Protein AF-A0A5B7C2Y0-F1 (afdb_monomer_lite)

Structure (mmCIF, N/CA/C/O backbone):
data_AF-A0A5B7C2Y0-F1
#
_entry.id   AF-A0A5B7C2Y0-F1
#
loop_
_atom_site.group_PDB
_atom_site.id
_atom_site.type_symbol
_atom_site.label_atom_id
_atom_site.label_alt_id
_atom_site.label_comp_id
_atom_site.label_asym_id
_atom_site.label_entity_id
_atom_site.label_seq_id
_atom_site.pdbx_PDB_ins_code
_atom_site.Cartn_x
_atom_site.Cartn_y
_atom_site.Cartn_z
_atom_site.occupancy
_atom_site.B_iso_or_equiv
_atom_site.auth_seq_id
_atom_site.auth_comp_id
_atom_site.auth_asym_id
_atom_site.auth_atom_id
_atom_site.pdbx_PDB_model_num
ATOM 1 N N . MET A 1 1 ? -1.989 -11.827 35.260 1.00 37.56 1 MET A N 1
ATOM 2 C CA . MET A 1 1 ? -1.371 -10.568 34.797 1.00 37.56 1 MET A CA 1
ATOM 3 C C . MET A 1 1 ? -2.421 -9.818 34.001 1.00 37.56 1 MET A C 1
ATOM 5 O O . MET A 1 1 ? -2.774 -10.272 32.922 1.00 37.56 1 MET A O 1
ATOM 9 N N . GLU A 1 2 ? -2.988 -8.750 34.560 1.00 40.00 2 GLU A N 1
ATOM 10 C CA . GLU A 1 2 ? -3.814 -7.817 33.784 1.00 40.00 2 GLU A CA 1
ATOM 11 C C . GLU A 1 2 ? -2.901 -6.968 32.882 1.00 40.00 2 GLU A C 1
ATOM 13 O O . GLU A 1 2 ? -1.795 -6.619 33.308 1.00 40.00 2 GLU A O 1
ATOM 18 N N . PRO A 1 3 ? -3.308 -6.642 31.643 1.00 49.16 3 PRO A N 1
ATOM 19 C CA . PRO A 1 3 ? -2.523 -5.762 30.791 1.00 49.16 3 PRO A CA 1
ATOM 20 C C . PRO A 1 3 ? -2.472 -4.342 31.392 1.00 49.16 3 PRO A C 1
ATOM 22 O O . PRO A 1 3 ? -3.492 -3.843 31.876 1.00 49.16 3 PRO A O 1
ATOM 25 N N . PRO A 1 4 ? -1.312 -3.660 31.342 1.00 46.12 4 PRO A N 1
ATOM 26 C CA . PRO A 1 4 ? -1.095 -2.353 31.953 1.00 46.12 4 PRO A CA 1
ATOM 27 C C . PRO A 1 4 ? -1.665 -1.248 31.057 1.00 46.12 4 PRO A C 1
ATOM 29 O O . PRO A 1 4 ? -0.933 -0.448 30.484 1.00 46.12 4 PRO A O 1
ATOM 32 N N . ILE A 1 5 ? -2.984 -1.213 30.886 1.00 54.16 5 ILE A N 1
ATOM 33 C CA . ILE A 1 5 ? -3.649 -0.111 30.188 1.00 54.16 5 ILE A CA 1
ATOM 34 C C . ILE A 1 5 ? -4.495 0.611 31.227 1.00 54.16 5 ILE A C 1
ATOM 36 O O . ILE A 1 5 ? -5.673 0.309 31.427 1.00 54.16 5 ILE A O 1
ATOM 40 N N . SER A 1 6 ? -3.859 1.535 31.952 1.00 48.38 6 SER A N 1
ATOM 41 C CA . SER A 1 6 ? -4.580 2.392 32.882 1.00 48.38 6 SER A CA 1
ATOM 42 C C . SER A 1 6 ? -5.576 3.258 32.099 1.00 48.38 6 SER A C 1
ATOM 44 O O . SER A 1 6 ? -5.271 3.912 31.099 1.00 48.38 6 SER A O 1
ATOM 46 N N . LYS A 1 7 ? -6.823 3.184 32.557 1.00 54.38 7 LYS A N 1
ATOM 47 C CA . LYS A 1 7 ? -7.970 4.030 32.217 1.00 54.38 7 LYS A CA 1
ATOM 48 C C . LYS A 1 7 ? -7.495 5.492 32.289 1.00 54.38 7 LYS A C 1
ATOM 50 O O . LYS A 1 7 ? -7.041 5.881 33.357 1.00 54.38 7 LYS A O 1
ATOM 55 N N . THR A 1 8 ? -7.467 6.312 31.227 1.00 55.28 8 THR A N 1
ATOM 56 C CA . THR A 1 8 ? -8.501 7.362 31.015 1.00 55.28 8 THR A CA 1
ATOM 57 C C . THR A 1 8 ? -8.380 8.198 29.717 1.00 55.28 8 THR A C 1
ATOM 59 O O . THR A 1 8 ? -9.305 8.952 29.433 1.00 55.28 8 THR A O 1
ATOM 62 N N . ASN A 1 9 ? -7.334 8.074 28.884 1.00 58.75 9 ASN A N 1
ATOM 63 C CA . ASN A 1 9 ? -7.101 9.032 27.772 1.00 58.75 9 ASN A CA 1
ATOM 64 C C . ASN A 1 9 ? -7.414 8.515 26.359 1.00 58.75 9 ASN A C 1
ATOM 66 O O . ASN A 1 9 ? -7.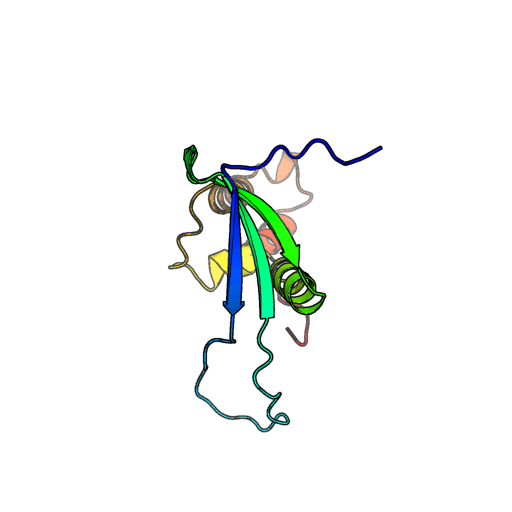176 9.212 25.367 1.00 58.75 9 ASN A O 1
ATOM 70 N N . PHE A 1 10 ? -7.945 7.299 26.248 1.00 59.16 10 PHE A N 1
ATOM 71 C CA . PHE A 1 10 ? -8.173 6.663 24.955 1.00 59.16 10 PHE A CA 1
ATOM 72 C C . PHE A 1 10 ? -9.640 6.705 24.545 1.00 59.16 10 PHE A C 1
ATOM 74 O O . PHE A 1 10 ? -10.547 6.695 25.376 1.00 59.16 10 PHE A O 1
ATOM 81 N N . THR A 1 11 ? -9.904 6.755 23.243 1.00 69.69 11 THR A N 1
ATOM 82 C CA . THR A 1 11 ? -11.263 6.606 22.707 1.00 69.69 11 THR A CA 1
ATOM 83 C C . THR A 1 11 ? -11.282 5.586 21.594 1.00 69.69 11 THR A C 1
ATOM 85 O O . THR A 1 11 ? -10.351 5.496 20.796 1.00 69.69 11 THR A O 1
ATOM 88 N N . ILE A 1 12 ? -12.355 4.801 21.602 1.00 69.44 12 ILE A N 1
ATOM 89 C CA . ILE A 1 12 ? -12.616 3.748 20.639 1.00 69.44 12 ILE A CA 1
ATOM 90 C C . ILE A 1 12 ? -13.512 4.332 19.551 1.00 69.44 12 ILE A C 1
ATOM 92 O O . ILE A 1 12 ? -14.693 4.581 19.793 1.00 69.44 12 ILE A O 1
ATOM 96 N N . CYS A 1 13 ? -12.961 4.532 18.358 1.00 64.31 13 CYS A N 1
ATOM 97 C CA . CYS A 1 13 ? -13.736 4.950 17.191 1.00 64.31 13 CYS A CA 1
ATOM 98 C C . CYS A 1 13 ? -14.091 3.714 16.361 1.00 64.31 13 CYS A C 1
ATOM 100 O O . CYS A 1 13 ? -13.200 2.936 16.019 1.00 64.31 13 CYS A O 1
ATOM 102 N N . ARG A 1 14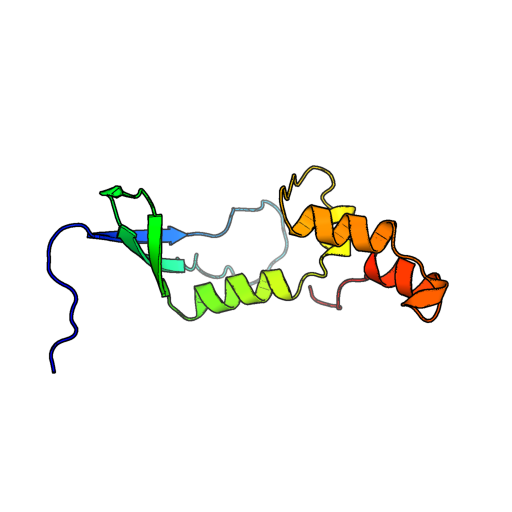 ? -15.375 3.527 16.032 1.00 70.56 14 ARG A N 1
ATOM 103 C CA . ARG A 1 14 ? -15.825 2.487 15.095 1.00 70.56 14 ARG A CA 1
ATOM 104 C C . ARG A 1 14 ? -16.137 3.139 13.755 1.00 70.56 14 ARG A C 1
ATOM 106 O O . ARG A 1 14 ? -17.087 3.911 13.661 1.00 70.56 14 ARG A O 1
ATOM 113 N N . GLY A 1 15 ? -15.315 2.848 12.754 1.00 61.44 15 GLY A N 1
ATOM 114 C CA . GLY A 1 15 ? -15.532 3.289 11.381 1.00 61.44 15 GLY A CA 1
ATOM 115 C C . GLY A 1 15 ? -16.299 2.237 10.590 1.00 61.44 15 GLY A C 1
ATOM 116 O O . GLY A 1 15 ? -16.068 1.039 10.767 1.00 61.44 15 GLY A O 1
ATOM 117 N N . LYS A 1 16 ? -17.194 2.701 9.719 1.00 65.56 16 LYS A N 1
ATOM 118 C CA . LYS A 1 16 ? -17.773 1.912 8.633 1.00 65.56 16 LYS A CA 1
ATOM 119 C C . LYS A 1 16 ? -17.292 2.530 7.326 1.00 65.56 16 LYS A C 1
ATOM 121 O O . LYS A 1 16 ? -17.570 3.703 7.084 1.00 65.56 16 LYS A O 1
ATOM 126 N N . TYR A 1 17 ? -16.530 1.782 6.537 1.00 53.53 17 TYR A N 1
ATOM 127 C CA . TYR A 1 17 ? -16.057 2.234 5.228 1.00 53.53 17 TYR A CA 1
ATOM 128 C C . TYR A 1 17 ? -16.722 1.398 4.136 1.00 53.53 17 TYR A C 1
ATOM 130 O O . TYR A 1 17 ? -16.544 0.183 4.101 1.00 53.53 17 TYR A O 1
ATOM 138 N N . GLY A 1 18 ? -17.494 2.064 3.274 1.00 50.34 18 GLY A N 1
ATOM 139 C CA . GLY A 1 18 ? -18.112 1.468 2.090 1.00 50.34 18 GLY A CA 1
ATOM 140 C C . GLY A 1 18 ? -17.309 1.764 0.815 1.00 50.34 18 GLY A C 1
ATOM 141 O O . GLY A 1 18 ? -16.554 2.745 0.778 1.00 50.34 18 GLY A O 1
ATOM 142 N N . PRO A 1 19 ? -17.447 0.942 -0.238 1.00 52.09 19 PRO A N 1
ATOM 143 C CA . PRO A 1 19 ? -16.845 1.221 -1.537 1.00 52.09 19 PRO A CA 1
ATOM 144 C C . PRO A 1 19 ? -17.412 2.518 -2.142 1.00 52.09 19 PRO A C 1
ATOM 146 O O . PRO A 1 19 ? -18.593 2.831 -1.993 1.00 52.09 19 PRO A O 1
ATOM 149 N N . ARG A 1 20 ? -16.574 3.301 -2.841 1.00 46.47 20 ARG A N 1
ATOM 150 C CA . ARG A 1 20 ? -17.065 4.431 -3.650 1.00 46.47 20 ARG A CA 1
ATOM 151 C C . ARG A 1 20 ? -17.879 3.869 -4.813 1.00 46.47 20 ARG A C 1
ATOM 153 O O . ARG A 1 20 ? -17.346 3.094 -5.598 1.00 46.47 20 ARG A O 1
ATOM 160 N N . SER A 1 21 ? -19.135 4.296 -4.925 1.00 45.41 21 SER A N 1
ATOM 161 C CA . SER A 1 21 ? -19.992 4.011 -6.077 1.00 45.41 21 SER A CA 1
ATOM 162 C C . SER A 1 21 ? -19.336 4.553 -7.350 1.00 45.41 21 SER A C 1
ATOM 164 O O . SER A 1 21 ? -19.254 5.765 -7.549 1.00 45.41 21 SER A O 1
ATOM 166 N N . THR A 1 22 ? -18.817 3.659 -8.186 1.00 44.91 22 THR A N 1
ATOM 167 C CA . THR A 1 22 ? -18.455 3.958 -9.571 1.00 44.91 22 THR A CA 1
ATOM 168 C C . THR A 1 22 ? -19.621 3.549 -10.459 1.00 44.91 22 THR A C 1
ATOM 170 O O . THR A 1 22 ? -19.908 2.362 -10.613 1.00 44.91 22 THR A O 1
ATOM 173 N N . ASP A 1 23 ? -20.293 4.541 -11.037 1.00 46.81 23 ASP A N 1
ATOM 174 C CA . ASP A 1 23 ? -21.226 4.343 -12.140 1.00 46.81 23 ASP A CA 1
ATOM 175 C C . ASP A 1 23 ? -20.440 3.910 -13.393 1.00 46.81 23 ASP A C 1
ATOM 177 O O . ASP A 1 23 ? -19.669 4.696 -13.937 1.00 46.81 23 ASP A O 1
ATOM 181 N N . GLN A 1 24 ? -20.559 2.637 -13.790 1.00 44.88 24 GLN A N 1
ATOM 182 C CA . GLN A 1 24 ? -21.090 2.207 -15.097 1.00 44.88 24 GLN A CA 1
ATOM 183 C C . GLN A 1 24 ? -20.767 0.732 -15.418 1.00 44.88 24 GLN A C 1
ATOM 185 O O . GLN A 1 24 ? -19.625 0.329 -15.602 1.00 44.88 24 GLN A O 1
ATOM 190 N N . SER A 1 25 ? -21.854 -0.038 -15.549 1.00 55.47 25 SER A N 1
ATOM 191 C CA . SER A 1 25 ? -22.111 -1.145 -16.487 1.00 55.47 25 SER A CA 1
ATOM 192 C C . SER A 1 25 ? -21.033 -2.219 -16.736 1.00 55.47 25 SER A C 1
ATOM 194 O O . SER A 1 25 ? -20.289 -2.153 -17.708 1.00 55.47 25 SER A O 1
ATOM 196 N N . GLN A 1 26 ? -21.099 -3.321 -15.976 1.00 44.00 26 GLN A N 1
ATOM 197 C CA . GLN A 1 26 ? -21.199 -4.687 -16.525 1.00 44.00 26 GLN A CA 1
ATOM 198 C C . GLN A 1 26 ? -21.608 -5.683 -15.425 1.00 44.00 26 GLN A C 1
ATOM 200 O O . GLN A 1 26 ? -21.208 -5.571 -14.270 1.00 44.00 26 GLN A O 1
ATOM 205 N N . ARG A 1 27 ? -22.485 -6.629 -15.785 1.00 46.25 27 ARG A N 1
ATOM 206 C CA . ARG A 1 27 ? -23.184 -7.566 -14.889 1.00 46.25 27 ARG A CA 1
ATOM 207 C C . ARG A 1 27 ? -22.211 -8.489 -14.142 1.00 46.25 27 ARG A C 1
ATOM 209 O O . ARG A 1 27 ? -21.905 -9.578 -14.614 1.00 46.25 27 ARG A O 1
ATOM 216 N N . VAL A 1 28 ? -21.803 -8.095 -12.943 1.00 42.22 28 VAL A N 1
ATOM 217 C CA . VAL A 1 28 ? -21.268 -8.997 -11.917 1.00 42.22 28 VAL A CA 1
ATOM 218 C C . VAL A 1 28 ? -22.245 -8.927 -10.753 1.00 42.22 28 VAL A C 1
ATOM 220 O O . VAL A 1 28 ? -22.675 -7.835 -10.391 1.00 42.22 28 VAL A O 1
ATOM 223 N N . ILE A 1 29 ? -22.668 -10.089 -10.243 1.00 40.84 29 ILE A N 1
ATOM 224 C CA . ILE A 1 29 ? -23.593 -10.250 -9.109 1.00 40.84 29 ILE A CA 1
ATOM 225 C C . ILE A 1 29 ? -23.316 -9.141 -8.096 1.00 40.84 29 ILE A C 1
ATOM 227 O O . ILE A 1 29 ? -22.201 -9.077 -7.582 1.00 40.84 29 ILE A O 1
ATOM 231 N N . ALA A 1 30 ? -24.291 -8.252 -7.877 1.00 42.22 30 ALA A N 1
ATOM 232 C CA . ALA A 1 30 ? -24.146 -7.114 -6.982 1.00 42.22 30 ALA A CA 1
ATOM 233 C C . ALA A 1 30 ? -23.709 -7.637 -5.610 1.00 42.22 30 ALA A C 1
ATOM 235 O O . ALA A 1 30 ? -24.514 -8.185 -4.851 1.00 42.22 30 ALA A O 1
ATOM 236 N N . LYS A 1 31 ? -22.406 -7.542 -5.323 1.00 48.12 31 LYS A N 1
ATOM 237 C CA . LYS A 1 31 ? -21.868 -7.810 -3.997 1.00 48.12 31 LYS A CA 1
ATOM 238 C C . LYS A 1 31 ? -22.538 -6.786 -3.100 1.00 48.12 31 LYS A C 1
ATOM 240 O O . LYS A 1 31 ? -22.319 -5.591 -3.258 1.00 48.12 31 LYS A O 1
ATOM 245 N N . LYS A 1 32 ? -23.401 -7.285 -2.219 1.00 52.31 32 LYS A N 1
ATOM 246 C CA . LYS A 1 32 ? -23.995 -6.544 -1.109 1.00 52.31 32 LYS A CA 1
ATOM 247 C C . LYS A 1 32 ? -22.912 -5.651 -0.503 1.00 52.31 32 LYS A C 1
ATOM 249 O O . LYS A 1 32 ? -21.837 -6.177 -0.216 1.00 52.31 32 LYS A O 1
ATOM 254 N N . ASP A 1 33 ? -23.189 -4.355 -0.359 1.00 58.59 33 ASP A N 1
ATOM 255 C CA . ASP A 1 33 ? -22.260 -3.386 0.227 1.00 58.59 33 ASP A CA 1
ATOM 256 C C . ASP A 1 33 ? -21.671 -3.965 1.518 1.00 58.59 33 ASP A C 1
ATOM 258 O O . ASP A 1 33 ? -22.363 -4.135 2.527 1.00 58.59 33 ASP A O 1
ATOM 262 N N . ALA A 1 34 ? -20.406 -4.376 1.446 1.00 69.62 34 ALA A N 1
ATOM 263 C CA . ALA A 1 34 ? -19.703 -4.965 2.567 1.00 69.62 34 ALA A CA 1
ATOM 264 C C . ALA A 1 34 ? -19.086 -3.815 3.359 1.00 69.62 34 ALA A C 1
ATOM 266 O O . ALA A 1 34 ? -18.095 -3.215 2.946 1.00 69.62 34 ALA A O 1
ATOM 267 N N . ASP A 1 35 ? -19.723 -3.478 4.478 1.00 80.19 35 ASP A N 1
ATOM 268 C CA . ASP A 1 35 ? -19.184 -2.525 5.440 1.00 80.19 35 ASP A CA 1
ATOM 269 C C . ASP A 1 35 ? -17.861 -3.055 6.004 1.00 80.19 35 ASP A C 1
ATOM 271 O O . ASP A 1 35 ? -17.851 -4.027 6.765 1.00 80.19 35 ASP A O 1
ATOM 275 N N . ILE A 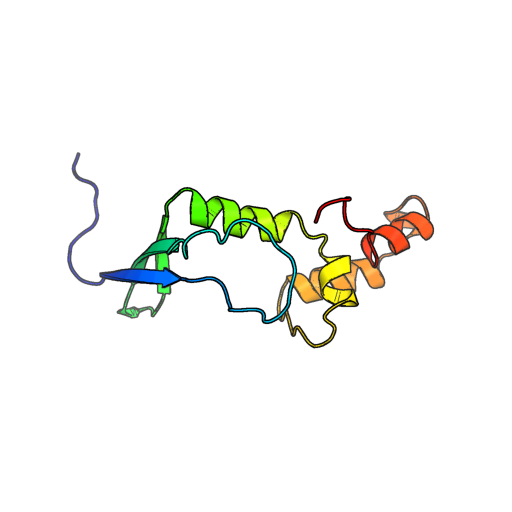1 36 ? -16.754 -2.369 5.721 1.00 85.62 36 ILE A N 1
ATOM 276 C CA . ILE A 1 36 ? -15.477 -2.680 6.364 1.00 85.62 36 ILE A CA 1
ATOM 277 C C . ILE A 1 36 ? -15.508 -2.127 7.788 1.00 85.62 36 ILE A C 1
ATOM 279 O O . ILE A 1 36 ? -15.681 -0.919 7.997 1.00 85.62 36 ILE A O 1
ATOM 283 N N . LYS A 1 37 ? -15.331 -3.013 8.775 1.00 85.12 37 LYS A N 1
ATOM 284 C CA . LYS A 1 37 ? -15.287 -2.650 10.195 1.00 85.12 37 LYS A CA 1
ATOM 285 C C . LYS A 1 37 ? -13.847 -2.455 10.663 1.00 85.12 37 LYS A C 1
ATOM 287 O O . LYS A 1 37 ? -13.005 -3.338 10.527 1.00 85.12 37 LYS A O 1
ATOM 292 N N . LEU A 1 38 ? -13.594 -1.304 11.277 1.00 89.19 38 LEU A N 1
ATOM 293 C CA . LEU A 1 38 ? -12.326 -0.969 11.923 1.00 89.19 38 LEU A CA 1
ATOM 294 C C . LEU A 1 38 ? -12.611 -0.316 13.275 1.00 89.19 38 LEU A C 1
ATOM 296 O O . LEU A 1 38 ? -13.455 0.583 13.383 1.00 89.19 38 LEU A O 1
ATOM 300 N N . LYS A 1 39 ? -11.867 -0.736 14.296 1.00 89.94 39 LYS A N 1
ATOM 301 C CA . LYS A 1 39 ? -11.890 -0.154 15.633 1.00 89.94 39 LYS A CA 1
ATOM 302 C C . LYS A 1 39 ? -10.536 0.476 15.949 1.00 89.94 39 LYS A C 1
ATOM 304 O O . LYS A 1 39 ? -9.535 -0.216 16.101 1.00 89.94 39 LYS A O 1
ATOM 309 N N . LEU A 1 40 ? -10.516 1.797 16.074 1.00 91.00 40 LEU A N 1
ATOM 310 C CA . LEU A 1 40 ? -9.303 2.568 16.338 1.00 91.00 40 LEU A CA 1
ATOM 311 C C . LEU A 1 40 ? -9.185 2.897 17.826 1.00 91.00 40 LEU A C 1
ATOM 313 O O . LEU A 1 40 ? -10.145 3.377 18.427 1.00 91.00 40 LEU A O 1
ATOM 317 N N . ILE A 1 41 ? -8.005 2.683 18.398 1.00 90.69 41 ILE A N 1
ATOM 318 C CA . ILE A 1 41 ? -7.635 3.117 19.746 1.00 90.69 41 ILE A CA 1
ATOM 319 C C . ILE A 1 41 ? -6.774 4.367 19.589 1.00 90.69 41 ILE A C 1
ATOM 321 O O . ILE A 1 41 ? -5.642 4.296 19.108 1.00 90.69 41 ILE A O 1
ATOM 325 N N . VAL A 1 42 ? -7.325 5.518 19.968 1.00 91.38 42 VAL A N 1
ATOM 326 C CA . VAL A 1 42 ? -6.695 6.834 19.776 1.00 91.38 42 VAL A CA 1
ATOM 327 C C . VAL A 1 42 ? -6.289 7.418 21.119 1.00 91.38 42 VAL A C 1
ATOM 329 O O . VAL A 1 42 ? -7.110 7.445 22.033 1.00 91.38 42 VAL A O 1
ATOM 332 N N . ASN A 1 43 ? -5.060 7.923 21.225 1.00 91.31 43 ASN A N 1
ATOM 333 C CA . ASN A 1 43 ? -4.652 8.841 22.281 1.00 91.31 43 ASN A CA 1
ATOM 334 C C . ASN A 1 43 ? -5.163 10.247 21.945 1.00 91.31 43 ASN A C 1
ATOM 336 O O . ASN A 1 43 ? -4.683 10.882 21.002 1.00 91.31 43 ASN A O 1
ATOM 340 N N . LYS A 1 44 ? -6.144 10.732 22.709 1.00 88.81 44 LYS A N 1
ATOM 341 C CA . LYS A 1 44 ? -6.769 12.035 22.452 1.00 88.81 44 LYS A CA 1
ATOM 342 C C . LYS A 1 44 ? -5.850 13.214 22.745 1.00 88.81 44 LYS A C 1
ATOM 344 O O . LYS A 1 44 ? -5.894 14.186 22.000 1.00 88.81 44 LYS A O 1
ATOM 349 N N . SER A 1 45 ? -5.029 13.139 23.792 1.00 92.25 45 SER A N 1
ATOM 350 C CA . SER A 1 45 ? -4.171 14.267 24.177 1.00 92.25 45 SER A CA 1
ATOM 351 C C . SER A 1 45 ? -3.096 14.551 23.131 1.00 92.25 45 SER A C 1
ATOM 353 O O . SER A 1 45 ? -2.733 15.700 22.919 1.00 92.25 45 SER A O 1
ATOM 355 N N . GLU A 1 46 ? -2.625 13.509 22.446 1.00 92.06 46 GLU A N 1
ATOM 356 C CA . GLU A 1 46 ? -1.625 13.605 21.374 1.00 92.06 46 GLU A CA 1
ATOM 357 C C . GLU A 1 46 ? -2.247 13.620 19.971 1.00 92.06 46 GLU A C 1
ATOM 359 O O . GLU A 1 46 ? -1.521 13.646 18.980 1.00 92.06 46 GLU A O 1
ATOM 364 N N . ASN A 1 47 ? -3.582 13.564 19.874 1.00 87.94 47 ASN A N 1
ATOM 365 C CA . ASN A 1 47 ? -4.325 13.425 18.620 1.00 87.94 47 ASN A CA 1
ATOM 366 C C . ASN A 1 47 ? -3.752 12.324 17.699 1.00 87.94 47 ASN A C 1
ATOM 368 O O . ASN A 1 47 ? -3.565 12.517 16.496 1.00 87.94 47 ASN A O 1
ATOM 372 N N . ARG A 1 48 ? -3.428 11.161 18.280 1.00 90.25 48 ARG A N 1
ATOM 373 C CA . ARG A 1 48 ? -2.691 10.090 17.599 1.00 90.25 48 ARG A CA 1
ATOM 374 C C . ARG A 1 48 ? -3.402 8.749 17.709 1.00 90.25 48 ARG A C 1
ATOM 376 O O . ARG A 1 48 ? -3.753 8.303 18.798 1.00 90.25 48 ARG A O 1
ATOM 383 N N . ALA A 1 49 ? -3.542 8.055 16.584 1.00 89.38 49 ALA A N 1
ATOM 384 C CA . ALA A 1 49 ? -3.936 6.652 16.561 1.00 89.38 49 ALA A CA 1
ATOM 385 C C . ALA A 1 49 ? -2.798 5.755 17.076 1.00 89.38 49 ALA A C 1
ATOM 387 O O . ALA A 1 49 ? -1.669 5.854 16.594 1.00 89.38 49 ALA A O 1
ATOM 388 N N . LEU A 1 50 ? -3.093 4.881 18.039 1.00 92.25 50 LEU A N 1
ATOM 389 C CA . LEU A 1 50 ? -2.123 3.940 18.605 1.00 92.25 50 LEU A CA 1
ATOM 390 C C . LEU A 1 50 ? -2.259 2.546 17.997 1.00 92.25 50 LEU A C 1
ATOM 392 O O . LEU A 1 50 ? -1.265 1.954 17.592 1.00 92.25 50 LEU A O 1
ATOM 396 N N . TYR A 1 51 ? -3.491 2.040 17.920 1.00 91.38 51 TYR A N 1
ATOM 397 C CA . TYR A 1 51 ? -3.775 0.687 17.447 1.00 91.38 51 TYR A CA 1
ATOM 398 C C . TYR A 1 51 ? -5.073 0.647 16.651 1.00 91.38 51 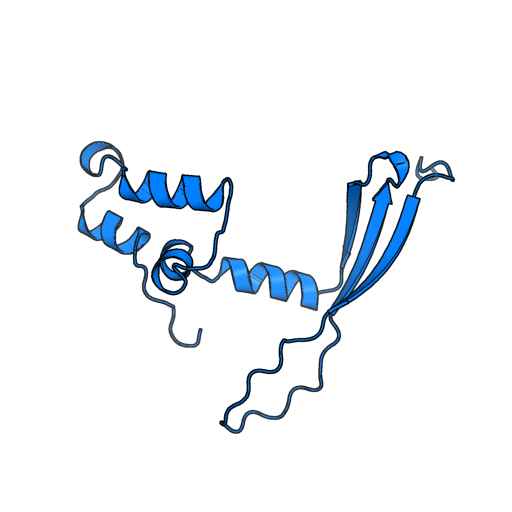TYR A C 1
ATOM 400 O O . TYR A 1 51 ? -5.985 1.441 16.888 1.00 91.38 51 TYR A O 1
ATOM 408 N N . ALA A 1 52 ? -5.159 -0.319 15.746 1.00 91.44 52 ALA A N 1
ATOM 409 C CA . ALA A 1 52 ? -6.327 -0.620 14.937 1.00 91.44 52 ALA A CA 1
ATOM 410 C C . ALA A 1 52 ? -6.654 -2.112 15.085 1.00 91.44 52 ALA A C 1
ATOM 412 O O . ALA A 1 52 ? -5.822 -2.961 14.781 1.00 91.44 52 ALA A O 1
ATOM 413 N N . GLU A 1 53 ? -7.854 -2.426 15.564 1.00 92.00 53 GLU A N 1
ATOM 414 C CA . GLU A 1 53 ? -8.422 -3.774 15.546 1.00 92.00 53 GLU A CA 1
ATOM 415 C C . GLU A 1 53 ? -9.310 -3.892 14.299 1.00 92.00 53 GLU A C 1
ATOM 417 O O . GLU A 1 53 ? -10.196 -3.058 14.080 1.00 92.00 53 GLU A O 1
ATOM 422 N N . VAL A 1 54 ? -9.020 -4.882 13.454 1.00 92.12 54 VAL A N 1
ATOM 423 C CA . VAL A 1 54 ? -9.544 -4.997 12.085 1.00 92.12 54 VAL A CA 1
ATOM 424 C C . VAL A 1 54 ? -9.991 -6.419 11.777 1.00 92.12 54 VAL A C 1
ATOM 426 O O . VAL A 1 54 ? -9.434 -7.377 12.307 1.00 92.12 54 VAL A O 1
ATOM 429 N N . GLU A 1 55 ? -10.985 -6.539 10.901 1.00 90.62 55 GLU A N 1
ATOM 430 C CA . GLU A 1 55 ? -11.428 -7.816 10.334 1.00 90.62 55 GLU A CA 1
ATOM 431 C C . GLU A 1 55 ? -10.705 -8.097 8.996 1.00 90.62 55 GLU A C 1
ATOM 433 O O . GLU A 1 55 ? -10.015 -7.230 8.448 1.00 90.62 55 GLU A O 1
ATOM 438 N N . GLU A 1 56 ? -10.858 -9.318 8.474 1.00 91.00 56 GLU A N 1
ATOM 439 C CA . GLU A 1 56 ? -10.189 -9.806 7.256 1.00 91.00 56 GLU A CA 1
ATOM 440 C C . GLU A 1 56 ? -10.357 -8.855 6.061 1.00 91.00 56 GLU A C 1
ATOM 442 O O . GLU A 1 56 ? -9.388 -8.548 5.369 1.00 91.00 56 GLU A O 1
ATOM 447 N N . ASP A 1 57 ? -11.559 -8.308 5.869 1.00 89.50 57 ASP A N 1
ATOM 448 C CA . ASP A 1 57 ? -11.881 -7.420 4.747 1.00 89.50 57 ASP A CA 1
ATOM 449 C C . ASP A 1 57 ? -10.984 -6.176 4.684 1.00 89.50 57 ASP A C 1
ATOM 451 O O . ASP A 1 57 ? -10.596 -5.734 3.601 1.00 89.50 57 ASP A O 1
ATOM 455 N N . PHE A 1 58 ? -10.601 -5.617 5.836 1.00 90.44 58 PHE A N 1
ATOM 456 C CA . PHE A 1 58 ? -9.697 -4.466 5.879 1.00 90.44 58 PHE A CA 1
ATOM 457 C C . PHE A 1 58 ? -8.263 -4.859 5.509 1.00 90.44 58 PHE A C 1
ATOM 459 O O . PHE A 1 58 ? -7.572 -4.115 4.811 1.00 90.44 58 PHE A O 1
ATOM 466 N N . VAL A 1 59 ? -7.811 -6.034 5.954 1.00 91.81 59 VAL A N 1
ATOM 467 C CA . VAL A 1 59 ? -6.483 -6.557 5.606 1.00 91.81 59 VAL A CA 1
ATOM 468 C C . VAL A 1 59 ? -6.420 -6.871 4.112 1.00 91.81 59 VAL A C 1
ATOM 470 O O . VAL A 1 59 ? -5.463 -6.471 3.452 1.00 91.81 59 VAL A O 1
ATOM 473 N N . ASN A 1 60 ? -7.466 -7.493 3.565 1.00 90.25 60 ASN A N 1
ATOM 474 C CA . ASN A 1 60 ? -7.617 -7.749 2.134 1.00 90.25 60 ASN A CA 1
ATOM 475 C C . ASN A 1 60 ? -7.624 -6.441 1.330 1.00 90.25 60 ASN A C 1
ATOM 477 O O . ASN A 1 60 ? -6.968 -6.357 0.291 1.00 90.25 60 ASN A O 1
ATOM 481 N N . LEU A 1 61 ? -8.284 -5.392 1.833 1.00 88.88 61 LEU A N 1
ATOM 482 C CA . LEU A 1 61 ? -8.251 -4.064 1.222 1.00 88.88 61 LEU A CA 1
ATOM 483 C C . LEU A 1 61 ? -6.827 -3.484 1.198 1.00 88.88 61 LEU A C 1
ATOM 485 O O . LEU A 1 61 ? -6.367 -3.073 0.134 1.00 88.88 61 LEU A O 1
ATOM 489 N N . ILE A 1 62 ? -6.101 -3.476 2.323 1.00 90.06 62 ILE A N 1
ATOM 490 C CA . ILE A 1 62 ? -4.701 -3.010 2.341 1.00 90.06 62 ILE A CA 1
ATOM 491 C C . ILE A 1 62 ? -3.848 -3.839 1.379 1.00 90.06 62 ILE A C 1
ATOM 493 O O . ILE A 1 62 ? -3.096 -3.276 0.584 1.00 90.06 62 ILE A O 1
ATOM 497 N N . GLY A 1 63 ? -3.999 -5.164 1.419 1.00 88.81 63 GLY A N 1
ATOM 498 C CA . GLY A 1 63 ? -3.309 -6.087 0.526 1.00 88.81 63 GLY A CA 1
ATOM 499 C C . GLY A 1 63 ? -3.560 -5.760 -0.943 1.00 88.81 63 GLY A C 1
ATOM 500 O O . GLY A 1 63 ? -2.608 -5.708 -1.717 1.00 88.81 63 GLY A O 1
ATOM 501 N N . SER A 1 64 ? -4.801 -5.437 -1.317 1.00 86.94 64 SER A N 1
ATOM 502 C CA . SER A 1 64 ? -5.143 -5.062 -2.693 1.00 86.94 64 SER A CA 1
ATOM 503 C C . SER A 1 64 ? -4.367 -3.832 -3.178 1.00 86.94 64 SER A C 1
ATOM 505 O O . SER A 1 64 ? -3.842 -3.851 -4.291 1.00 86.94 64 SER A O 1
ATOM 507 N N . PHE A 1 65 ? -4.158 -2.814 -2.332 1.00 85.12 65 PHE A N 1
ATOM 508 C CA . PHE A 1 65 ? -3.324 -1.662 -2.696 1.00 85.12 65 PHE A CA 1
ATOM 509 C C . PHE A 1 65 ? -1.853 -2.036 -2.891 1.00 85.12 65 PHE A C 1
ATOM 511 O O . PHE A 1 65 ? -1.183 -1.438 -3.728 1.00 85.12 65 PHE A O 1
ATOM 518 N N . LEU A 1 66 ? -1.349 -3.030 -2.154 1.00 86.38 66 LEU A N 1
ATOM 519 C CA . LEU A 1 66 ? 0.028 -3.515 -2.291 1.00 86.38 66 LEU A CA 1
ATOM 520 C C . LEU A 1 66 ? 0.234 -4.383 -3.539 1.00 86.38 66 LEU A C 1
ATOM 522 O O . LEU A 1 66 ? 1.369 -4.531 -3.988 1.00 86.38 66 LEU A O 1
ATOM 526 N N . THR A 1 67 ? -0.839 -4.938 -4.118 1.00 88.88 67 THR A N 1
ATOM 527 C CA . THR A 1 67 ? -0.753 -5.643 -5.409 1.00 88.88 67 THR A CA 1
ATOM 528 C C . THR A 1 67 ? -0.540 -4.695 -6.585 1.00 88.88 67 THR A C 1
ATOM 530 O O . THR A 1 67 ? -0.012 -5.111 -7.616 1.00 88.88 67 THR A O 1
ATOM 533 N N . LEU A 1 68 ? -0.911 -3.420 -6.431 1.00 87.94 68 LEU A N 1
ATOM 534 C CA . LEU A 1 68 ? -0.718 -2.405 -7.454 1.00 87.94 68 LEU A CA 1
ATOM 535 C C . LEU A 1 68 ? 0.746 -1.947 -7.465 1.00 87.94 68 LEU A C 1
ATOM 537 O O . LEU A 1 68 ? 1.238 -1.402 -6.472 1.00 87.94 68 LEU A O 1
ATOM 541 N N . PRO A 1 69 ? 1.461 -2.107 -8.591 1.00 89.06 69 PRO A N 1
ATOM 542 C CA . PRO A 1 69 ? 2.821 -1.615 -8.697 1.00 89.06 69 PRO A CA 1
ATOM 543 C C . PRO A 1 69 ? 2.867 -0.093 -8.546 1.00 89.06 69 PRO A C 1
ATOM 545 O O . PRO A 1 69 ? 2.129 0.635 -9.211 1.00 89.06 69 PRO A O 1
ATOM 548 N N . LEU A 1 70 ? 3.792 0.410 -7.730 1.00 88.50 70 LEU A N 1
ATOM 549 C CA . LEU A 1 70 ? 3.853 1.840 -7.432 1.00 88.50 70 LEU A CA 1
ATOM 550 C C . LEU A 1 70 ? 4.037 2.717 -8.681 1.00 88.50 70 LEU A C 1
ATOM 552 O O . LEU A 1 70 ? 3.389 3.754 -8.807 1.00 88.50 70 LEU A O 1
ATOM 556 N N . GLY A 1 71 ? 4.884 2.284 -9.621 1.00 89.44 71 GLY A N 1
ATOM 557 C CA . GLY A 1 71 ? 5.095 3.003 -10.880 1.00 89.44 71 GLY A CA 1
ATOM 558 C C . GLY A 1 71 ? 3.822 3.126 -11.722 1.00 89.44 71 GLY A C 1
ATOM 559 O O . GLY A 1 71 ? 3.592 4.166 -12.331 1.00 89.44 71 GLY A O 1
ATOM 560 N N . TYR A 1 72 ? 2.944 2.114 -11.684 1.00 90.81 72 TYR A N 1
ATOM 561 C CA . TYR A 1 72 ? 1.648 2.172 -12.361 1.00 90.81 72 TYR A CA 1
ATOM 562 C C . TYR A 1 72 ? 0.775 3.278 -11.763 1.00 90.81 72 TYR A C 1
ATOM 564 O O . TYR A 1 72 ? 0.256 4.119 -12.491 1.00 90.81 72 TYR A O 1
ATOM 572 N N . VAL A 1 73 ? 0.677 3.332 -10.430 1.00 89.69 73 VAL A N 1
ATOM 573 C CA . VAL A 1 73 ? -0.146 4.330 -9.730 1.00 89.69 73 VAL A CA 1
ATOM 574 C C . VAL A 1 73 ? 0.301 5.754 -10.064 1.00 89.69 73 VAL A C 1
ATOM 576 O O . VAL A 1 73 ? -0.522 6.582 -10.438 1.00 89.69 73 VAL A O 1
ATOM 579 N N . PHE A 1 74 ? 1.600 6.048 -9.981 1.00 87.81 74 PHE A N 1
ATOM 580 C CA . PHE A 1 74 ? 2.104 7.393 -10.283 1.00 87.81 74 PHE A CA 1
ATOM 581 C C . PHE A 1 74 ? 1.969 7.786 -11.755 1.00 87.81 74 PHE A C 1
ATOM 583 O O . PHE A 1 74 ? 1.871 8.975 -12.059 1.00 87.81 74 PHE A O 1
ATOM 590 N N . LYS A 1 75 ? 1.988 6.812 -12.667 1.00 86.31 75 LYS A N 1
ATOM 591 C CA . LYS A 1 75 ? 1.849 7.073 -14.098 1.00 86.31 75 LYS A CA 1
ATOM 592 C C . LYS A 1 75 ? 0.401 7.307 -14.514 1.00 86.31 75 LYS A C 1
ATOM 594 O O . LYS A 1 75 ? 0.139 8.253 -15.249 1.00 86.31 75 LYS A O 1
ATOM 599 N N . GLU A 1 76 ? -0.517 6.461 -14.059 1.00 88.25 76 GLU A N 1
ATOM 600 C CA . GLU A 1 76 ? -1.929 6.539 -14.455 1.00 88.25 76 GLU A CA 1
ATOM 601 C C . GLU A 1 76 ? -2.699 7.604 -13.666 1.00 88.25 76 GLU A C 1
ATOM 603 O O . GLU A 1 76 ? -3.687 8.152 -14.150 1.00 88.25 76 GLU A O 1
ATOM 608 N N . PHE A 1 77 ? -2.217 7.964 -12.474 1.00 86.19 77 PHE A N 1
ATOM 609 C CA . PHE A 1 77 ? -2.840 8.975 -11.629 1.00 86.19 77 PHE A CA 1
ATOM 610 C C . PHE A 1 77 ? -1.869 10.120 -11.303 1.00 86.19 77 PHE A C 1
ATOM 612 O O . PHE A 1 77 ? -1.495 10.315 -10.145 1.00 86.19 77 PHE A O 1
ATOM 619 N N . PRO A 1 78 ? -1.479 10.939 -12.294 1.00 78.38 78 PRO A N 1
ATOM 620 C CA . PRO A 1 78 ? -0.513 12.024 -12.100 1.00 78.38 78 PRO A CA 1
ATOM 621 C C . PRO A 1 78 ? -1.016 13.119 -11.143 1.00 78.38 78 PRO A C 1
ATOM 623 O O . PRO A 1 78 ? -0.222 13.875 -10.590 1.00 78.38 78 PRO A O 1
ATOM 626 N N . CYS A 1 79 ? -2.334 13.205 -10.931 1.00 77.50 79 CYS A N 1
ATOM 627 C CA . CYS A 1 79 ? -2.956 14.116 -9.973 1.00 77.50 79 CYS A CA 1
ATOM 628 C C . CYS A 1 79 ? -3.003 13.568 -8.537 1.00 77.50 79 CYS A C 1
ATOM 630 O O . CYS A 1 79 ? -3.309 14.332 -7.619 1.00 77.50 79 CYS A O 1
ATOM 632 N N . LEU A 1 80 ? -2.703 12.279 -8.311 1.00 75.88 80 LEU A N 1
ATOM 633 C CA . LEU A 1 80 ? -2.556 11.747 -6.959 1.00 75.88 80 LEU A CA 1
ATOM 634 C C . LEU A 1 80 ? -1.274 12.317 -6.360 1.00 75.88 80 LEU A C 1
ATOM 636 O O . LEU A 1 80 ? -0.169 11.818 -6.570 1.00 75.88 80 LEU A O 1
ATOM 640 N N . THR A 1 81 ? -1.431 13.363 -5.557 1.00 67.00 81 THR A N 1
ATOM 641 C CA . THR A 1 81 ? -0.362 13.911 -4.729 1.00 67.00 81 THR A CA 1
ATOM 642 C C . THR A 1 81 ? -0.095 12.962 -3.559 1.00 67.00 81 THR A C 1
ATOM 644 O O . THR A 1 81 ? -0.433 13.257 -2.412 1.00 67.00 81 THR A O 1
ATOM 647 N N . LEU A 1 82 ? 0.496 11.795 -3.840 1.00 71.94 82 LEU A N 1
ATOM 648 C CA . LEU A 1 82 ? 1.050 10.889 -2.831 1.00 71.94 82 LEU A CA 1
ATOM 649 C C . LEU A 1 82 ? 2.308 11.535 -2.229 1.00 71.94 82 LEU A C 1
ATOM 651 O O . LEU A 1 82 ? 3.439 11.139 -2.506 1.00 71.94 82 LEU A O 1
ATOM 655 N N . GLN A 1 83 ? 2.106 12.597 -1.451 1.00 72.44 83 GLN A N 1
ATOM 656 C CA . GLN A 1 83 ? 3.168 13.341 -0.789 1.00 72.44 83 GLN A CA 1
ATOM 657 C C . GLN A 1 83 ? 3.879 12.448 0.241 1.00 72.44 83 GLN A C 1
ATOM 659 O O . GLN A 1 83 ? 3.267 11.592 0.878 1.00 72.44 83 GLN A O 1
ATOM 664 N N . GLY A 1 84 ? 5.188 12.649 0.406 1.00 82.19 84 GLY A N 1
ATOM 665 C CA . GLY A 1 84 ? 6.006 11.909 1.368 1.00 82.19 84 GLY A CA 1
ATOM 666 C C . GLY A 1 84 ? 6.853 10.810 0.729 1.00 82.19 84 GLY A C 1
ATOM 667 O O . GLY A 1 84 ? 7.421 10.990 -0.350 1.00 82.19 84 GLY A O 1
ATOM 668 N N . CYS A 1 85 ? 6.986 9.677 1.422 1.00 87.12 85 CYS A N 1
ATOM 669 C CA . CYS A 1 85 ? 7.957 8.638 1.072 1.00 87.12 85 CYS A CA 1
ATOM 670 C C . CYS A 1 85 ? 7.681 7.963 -0.277 1.00 87.12 85 CYS A C 1
ATOM 672 O O . CYS A 1 85 ? 8.632 7.629 -0.976 1.00 87.12 85 CYS A O 1
ATOM 674 N N . MET A 1 86 ? 6.415 7.813 -0.678 1.00 87.94 86 MET A N 1
ATOM 675 C CA . MET A 1 86 ? 6.058 7.157 -1.943 1.00 87.94 86 MET A CA 1
ATOM 676 C C . MET A 1 86 ? 6.523 7.973 -3.154 1.00 87.94 86 MET A C 1
ATOM 678 O O . MET A 1 86 ? 7.121 7.421 -4.074 1.00 87.94 86 MET A O 1
ATOM 682 N N . ASN A 1 87 ? 6.323 9.295 -3.129 1.00 87.19 87 ASN A N 1
ATOM 683 C CA . ASN A 1 87 ? 6.833 10.192 -4.168 1.00 87.19 87 ASN A CA 1
ATOM 684 C C . ASN A 1 87 ? 8.366 10.216 -4.187 1.00 87.19 87 ASN A C 1
ATOM 686 O O . ASN A 1 87 ? 8.965 10.173 -5.258 1.00 87.19 87 ASN A O 1
ATOM 690 N N . ASN A 1 88 ? 9.009 10.225 -3.015 1.00 89.88 88 ASN A N 1
ATOM 691 C CA . ASN A 1 88 ? 10.470 10.162 -2.936 1.00 89.88 88 ASN A CA 1
ATOM 692 C C . ASN A 1 88 ? 11.013 8.848 -3.515 1.00 89.88 88 ASN A C 1
ATOM 694 O O . ASN A 1 88 ? 11.994 8.866 -4.257 1.00 89.88 88 ASN A O 1
ATOM 698 N N . LEU A 1 89 ? 10.361 7.719 -3.219 1.00 89.69 89 LEU A N 1
ATOM 699 C CA . LEU A 1 89 ? 10.718 6.409 -3.758 1.00 89.69 89 LEU A CA 1
ATOM 700 C C . LEU A 1 89 ? 10.565 6.377 -5.284 1.00 89.69 89 LEU A C 1
ATOM 702 O O . LEU A 1 89 ? 11.489 5.958 -5.976 1.00 89.69 89 LEU A O 1
ATOM 706 N N . TYR A 1 90 ? 9.444 6.868 -5.815 1.00 89.75 90 TYR A N 1
ATOM 707 C CA . TYR A 1 90 ? 9.213 6.914 -7.260 1.00 89.75 90 TYR A CA 1
ATOM 708 C C . TYR A 1 90 ? 10.236 7.804 -7.986 1.00 89.75 90 TYR A C 1
ATOM 710 O O . TYR A 1 90 ? 10.840 7.364 -8.964 1.00 89.75 90 TYR A O 1
ATOM 718 N N . LYS A 1 91 ? 10.520 9.005 -7.463 1.00 89.00 91 LYS A N 1
ATOM 719 C CA . LYS A 1 91 ? 11.582 9.886 -7.988 1.00 89.00 91 LYS A CA 1
ATOM 720 C C . LYS A 1 91 ? 12.961 9.235 -7.936 1.00 89.00 91 LYS A C 1
ATOM 722 O O . LYS A 1 91 ? 13.689 9.277 -8.920 1.00 89.00 91 LYS A O 1
ATOM 727 N N . SER A 1 92 ? 13.284 8.557 -6.834 1.00 89.94 92 SER A N 1
ATOM 728 C CA . SER A 1 92 ? 14.559 7.844 -6.694 1.00 89.94 92 SER A CA 1
ATOM 729 C C . SER A 1 92 ? 14.732 6.781 -7.777 1.00 89.94 92 SER A C 1
ATOM 731 O O . SER A 1 92 ? 15.831 6.620 -8.293 1.00 89.94 92 SER A O 1
ATOM 733 N N . ILE A 1 93 ? 13.657 6.082 -8.163 1.00 89.56 93 ILE A N 1
ATOM 734 C CA . ILE A 1 93 ? 13.687 5.106 -9.264 1.00 89.56 93 ILE A CA 1
ATOM 735 C C . ILE A 1 93 ? 13.896 5.803 -10.616 1.00 89.56 93 ILE A C 1
ATOM 737 O O . ILE A 1 93 ? 14.608 5.269 -11.462 1.00 89.56 93 ILE A O 1
ATOM 741 N N . GLN A 1 94 ? 13.320 6.987 -10.840 1.00 87.81 94 GLN A N 1
ATOM 742 C CA . GLN A 1 94 ? 13.533 7.751 -12.078 1.00 87.81 94 GLN A CA 1
ATOM 743 C C . GLN A 1 94 ? 14.969 8.277 -12.199 1.00 87.81 94 GLN A C 1
ATOM 745 O O . GLN A 1 94 ? 15.581 8.182 -13.264 1.00 87.81 94 GLN A O 1
ATOM 750 N N . GLU A 1 95 ? 15.528 8.775 -11.101 1.00 89.00 95 GLU A N 1
ATOM 751 C CA . GLU A 1 95 ? 16.878 9.352 -11.026 1.00 89.00 95 GLU A CA 1
ATOM 752 C C . GLU A 1 95 ? 17.971 8.289 -10.818 1.00 89.00 95 GLU A C 1
ATOM 754 O O . GLU A 1 95 ? 19.161 8.592 -10.829 1.00 89.00 95 GLU A O 1
ATOM 759 N N . PHE A 1 96 ? 17.575 7.025 -10.657 1.00 86.88 96 PHE A N 1
ATOM 760 C CA . PHE A 1 96 ? 18.459 5.914 -10.321 1.00 86.88 96 PHE A CA 1
ATOM 761 C C . PHE A 1 96 ? 19.569 5.712 -11.360 1.00 86.88 96 PHE A C 1
ATOM 763 O O . PHE A 1 96 ? 19.286 5.645 -12.562 1.00 86.88 96 PHE A O 1
ATOM 770 N N . ASP A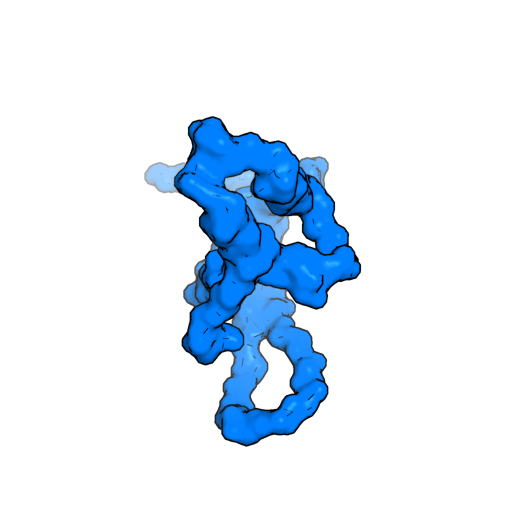 1 97 ? 20.815 5.542 -10.906 1.00 86.94 97 ASP A N 1
ATOM 771 C CA . ASP A 1 97 ? 21.923 5.143 -11.778 1.00 86.94 97 ASP A CA 1
ATOM 772 C C . ASP A 1 97 ? 21.742 3.683 -12.202 1.00 86.94 97 ASP A C 1
ATOM 774 O O . ASP A 1 97 ? 22.051 2.734 -11.467 1.00 86.94 97 ASP A O 1
ATOM 778 N N . THR A 1 98 ? 21.230 3.513 -13.416 1.00 86.12 98 THR A N 1
ATOM 779 C CA . THR A 1 98 ? 20.937 2.209 -13.991 1.00 86.12 98 THR A CA 1
ATOM 780 C C . THR A 1 98 ? 22.171 1.327 -14.059 1.00 86.12 98 THR A C 1
ATOM 782 O O . THR A 1 98 ? 22.053 0.136 -13.808 1.00 86.12 98 THR A O 1
ATOM 785 N N . LYS A 1 99 ? 23.358 1.874 -14.349 1.00 82.62 99 LYS A N 1
ATOM 786 C CA . LYS A 1 99 ? 24.573 1.069 -14.560 1.00 82.62 99 LYS A CA 1
ATOM 787 C C . LYS A 1 99 ? 25.111 0.476 -13.262 1.00 82.62 99 LYS A C 1
ATOM 789 O O . LYS A 1 99 ? 25.775 -0.557 -13.292 1.00 82.62 99 LYS A O 1
ATOM 794 N N . LYS A 1 100 ? 24.841 1.134 -12.133 1.00 86.12 100 LYS A N 1
ATOM 795 C CA . LYS A 1 100 ? 25.361 0.747 -10.819 1.00 86.12 100 LYS A CA 1
ATOM 796 C C . LYS A 1 100 ? 24.454 -0.232 -10.078 1.00 86.12 100 LYS A C 1
ATOM 798 O O . LYS A 1 100 ? 24.953 -1.090 -9.354 1.00 86.12 100 LYS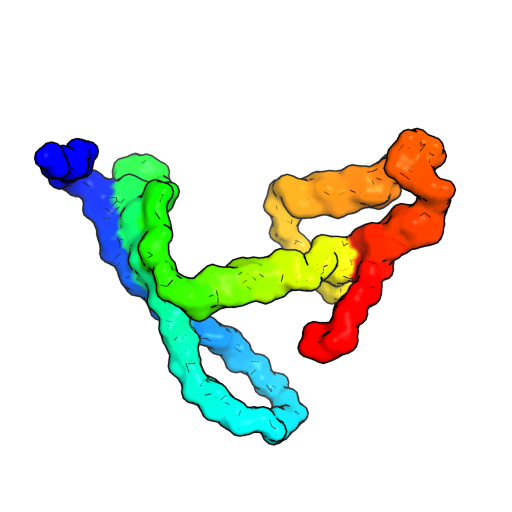 A O 1
ATOM 803 N N . PHE A 1 101 ? 23.140 -0.099 -10.237 1.00 84.31 101 PHE A N 1
ATOM 804 C CA . PHE A 1 101 ? 22.174 -0.816 -9.401 1.00 84.31 101 PHE A CA 1
ATOM 805 C C . PHE A 1 101 ? 21.161 -1.658 -10.183 1.00 84.31 101 PHE A C 1
ATOM 807 O O . PHE A 1 101 ? 20.470 -2.483 -9.585 1.00 84.31 101 PHE A O 1
ATOM 814 N N . LEU A 1 102 ? 21.057 -1.479 -11.502 1.00 86.19 102 LEU A N 1
ATOM 815 C CA . LEU A 1 102 ? 20.163 -2.247 -12.366 1.00 86.19 102 LEU A CA 1
ATOM 816 C C . LEU A 1 102 ? 20.956 -2.927 -13.487 1.00 86.19 102 LEU A C 1
ATOM 818 O O . LEU A 1 102 ? 22.101 -2.605 -13.774 1.00 86.19 102 LEU A O 1
ATOM 822 N N . LYS A 1 103 ? 20.348 -3.935 -14.114 1.00 86.06 103 LYS A N 1
ATOM 823 C CA . LYS A 1 103 ? 21.002 -4.678 -15.203 1.00 86.06 103 LYS A CA 1
ATOM 824 C C . LYS A 1 103 ? 20.890 -3.969 -16.557 1.00 86.06 103 LYS A C 1
ATOM 826 O O . LYS A 1 103 ? 21.734 -4.187 -17.416 1.00 86.06 103 LYS A O 1
ATOM 831 N N . SER A 1 104 ? 19.838 -3.172 -16.764 1.00 89.81 104 SER A N 1
ATOM 832 C CA . SER A 1 104 ? 19.577 -2.455 -18.017 1.00 89.81 104 SER A CA 1
ATOM 833 C C . SER A 1 104 ? 18.554 -1.331 -17.832 1.00 89.81 104 SER A C 1
ATOM 835 O O . SER A 1 104 ? 17.773 -1.336 -16.875 1.00 89.81 104 SER A O 1
ATOM 837 N N . GLU A 1 105 ? 18.517 -0.396 -18.786 1.00 88.94 105 GLU A N 1
ATOM 838 C CA . GLU A 1 105 ? 17.506 0.675 -18.841 1.00 88.94 105 GLU A CA 1
ATOM 839 C C . GLU A 1 105 ? 16.090 0.114 -18.996 1.00 88.94 105 GLU A C 1
ATOM 841 O O . GLU A 1 105 ? 15.142 0.632 -18.417 1.00 88.94 105 GLU A O 1
ATOM 846 N N . GLU A 1 106 ? 15.933 -1.006 -19.699 1.00 90.44 106 GLU A N 1
ATOM 847 C CA . GLU A 1 106 ? 14.645 -1.690 -19.856 1.00 90.44 106 GLU A CA 1
ATOM 848 C C . GLU A 1 106 ? 14.081 -2.144 -18.504 1.00 90.44 106 GLU A C 1
ATOM 850 O O . GLU A 1 106 ? 12.880 -2.032 -18.249 1.00 90.44 106 GLU A O 1
ATOM 855 N N . LYS A 1 107 ? 14.948 -2.621 -17.597 1.00 89.06 107 LYS A N 1
ATOM 856 C CA . LYS A 1 107 ? 14.536 -2.989 -16.237 1.00 89.06 107 LYS A CA 1
ATOM 857 C C . LYS A 1 107 ? 14.099 -1.764 -15.447 1.00 89.06 107 LYS A C 1
ATOM 859 O O . LYS A 1 107 ? 13.067 -1.828 -14.783 1.00 89.06 107 LYS A O 1
ATOM 864 N N . LYS A 1 108 ? 14.816 -0.645 -15.567 1.00 91.00 108 LYS A N 1
ATOM 865 C CA . LYS A 1 108 ? 14.406 0.629 -14.963 1.00 91.00 108 LYS A CA 1
ATOM 866 C C . LYS A 1 108 ? 13.049 1.086 -15.499 1.00 91.00 108 LYS A C 1
ATOM 868 O O . LYS A 1 108 ? 12.145 1.364 -14.716 1.00 91.00 108 LYS A O 1
ATOM 873 N N . ALA A 1 109 ? 12.869 1.063 -16.818 1.00 91.00 109 ALA A N 1
ATOM 874 C CA . ALA A 1 109 ? 11.612 1.417 -17.468 1.00 91.00 109 ALA A CA 1
ATOM 875 C C . ALA A 1 109 ? 10.444 0.543 -16.979 1.00 91.00 109 ALA A C 1
ATOM 877 O O . ALA A 1 109 ? 9.355 1.061 -16.744 1.00 91.00 109 ALA A O 1
ATOM 878 N N . SER A 1 110 ? 10.679 -0.753 -16.734 1.00 91.31 110 SER A N 1
ATOM 879 C CA . SER A 1 110 ? 9.658 -1.653 -16.179 1.00 91.31 110 SER A CA 1
ATOM 880 C C . SER A 1 110 ? 9.259 -1.337 -14.731 1.00 91.31 110 SER A C 1
ATOM 882 O O . SER A 1 110 ? 8.150 -1.674 -14.333 1.00 91.31 110 SER A O 1
ATOM 884 N N . LEU A 1 111 ? 10.121 -0.675 -13.949 1.00 90.12 111 LEU A N 1
ATOM 885 C CA . LEU A 1 111 ? 9.805 -0.233 -12.583 1.00 90.12 111 LEU A CA 1
ATOM 886 C C . LEU A 1 111 ? 9.049 1.098 -12.570 1.00 90.12 111 LEU A C 1
ATOM 888 O O . LEU A 1 111 ? 8.189 1.309 -11.717 1.00 90.12 111 LEU A O 1
ATOM 892 N N . VAL A 1 112 ? 9.368 1.986 -13.514 1.00 91.19 112 VAL A N 1
ATOM 893 C CA . VAL A 1 112 ? 8.689 3.280 -13.669 1.00 91.19 112 VAL A CA 1
ATOM 894 C C . VAL A 1 112 ? 7.301 3.098 -14.288 1.00 91.19 112 VAL A C 1
ATOM 896 O O . VAL A 1 112 ? 6.354 3.744 -13.858 1.00 91.19 112 VAL A O 1
ATOM 899 N N . ASN A 1 113 ? 7.163 2.194 -15.261 1.00 91.00 113 ASN A N 1
ATOM 900 C CA . ASN A 1 113 ? 5.907 1.894 -15.950 1.00 91.00 113 ASN A CA 1
ATOM 901 C C . ASN A 1 113 ? 5.666 0.371 -16.041 1.00 91.00 113 ASN A C 1
ATOM 903 O O . ASN A 1 113 ? 5.803 -0.228 -17.115 1.00 91.00 113 ASN A O 1
ATOM 907 N N . PRO A 1 114 ? 5.349 -0.277 -14.913 1.00 92.31 114 PRO A N 1
ATOM 908 C CA . PRO A 1 114 ? 5.023 -1.695 -14.874 1.00 92.31 114 PRO A CA 1
ATOM 909 C C . PRO A 1 114 ? 3.667 -1.974 -15.526 1.00 92.31 114 PRO A C 1
ATOM 911 O O . PRO A 1 114 ? 2.730 -1.182 -15.436 1.00 92.31 114 PRO A O 1
ATOM 914 N N . LYS A 1 115 ? 3.549 -3.150 -16.146 1.00 90.50 115 LYS A N 1
ATOM 915 C CA . LYS A 1 115 ? 2.261 -3.680 -16.607 1.00 90.50 115 LYS A CA 1
ATOM 916 C C . LYS A 1 115 ? 1.506 -4.272 -15.421 1.00 90.50 115 LYS A C 1
ATOM 918 O O . LYS A 1 115 ? 2.119 -4.920 -14.573 1.00 90.50 115 LYS A O 1
ATOM 923 N N . LEU A 1 116 ? 0.189 -4.092 -15.395 1.00 87.94 116 LEU A N 1
ATOM 924 C CA . LEU A 1 116 ? -0.658 -4.800 -14.442 1.00 87.94 116 LEU A CA 1
ATOM 925 C C . LEU A 1 116 ? -0.730 -6.289 -14.778 1.00 87.94 116 LEU A C 1
ATOM 927 O O . LEU A 1 116 ? -0.619 -6.694 -15.939 1.00 87.94 116 LEU A O 1
ATOM 931 N N . ALA A 1 117 ? -0.916 -7.100 -13.740 1.00 84.31 117 ALA A N 1
ATOM 932 C CA . ALA A 1 117 ? -1.243 -8.503 -13.918 1.00 84.31 117 ALA A CA 1
ATOM 933 C C . ALA A 1 117 ? -2.633 -8.630 -14.577 1.00 84.31 117 ALA A C 1
ATOM 935 O O . ALA A 1 117 ? -3.518 -7.826 -14.280 1.00 84.31 117 ALA A O 1
ATOM 936 N N . PRO A 1 118 ? -2.852 -9.624 -15.455 1.00 81.75 118 PRO A N 1
ATOM 937 C CA . PRO A 1 118 ? -4.174 -9.874 -16.017 1.00 81.75 118 PRO A CA 1
ATOM 938 C C . PRO A 1 118 ? -5.209 -10.124 -14.912 1.00 81.75 118 PRO A C 1
ATOM 940 O O . PRO A 1 118 ? -4.974 -10.947 -14.029 1.00 81.75 118 PRO A O 1
ATOM 943 N N . GLY A 1 119 ? -6.354 -9.443 -14.988 1.00 75.25 119 GLY A N 1
ATOM 944 C CA . GLY A 1 119 ? -7.449 -9.589 -14.020 1.00 75.25 119 GLY A CA 1
ATOM 945 C C . GLY A 1 119 ? -7.397 -8.637 -12.821 1.00 75.25 119 GLY A C 1
ATOM 946 O O . GLY A 1 119 ? -8.222 -8.792 -11.921 1.00 75.25 119 GLY A O 1
ATOM 947 N N . LEU A 1 120 ? -6.461 -7.681 -12.815 1.00 66.31 120 LEU A N 1
ATOM 948 C CA . LEU A 1 120 ? -6.464 -6.520 -11.923 1.00 66.31 120 LEU A CA 1
ATOM 949 C C . LEU A 1 120 ? -7.140 -5.310 -12.584 1.00 66.31 120 LEU A C 1
ATOM 951 O O . LEU A 1 120 ? -6.963 -5.152 -13.815 1.00 66.31 120 LEU A O 1
#

Radius of gyration: 20.39 Å; chains: 1; bounding box: 50×25×55 Å

Organism: Davidia involucrata (NCBI:txid16924)

Sequence (120 aa):
MEPPISKTNFTICRGKYGPRSTDQSQRVIAKKDADIKLKLIVNKSENRALYAEVEEDFVNLIGSFLTLPLGYVFKEFPCLTLQGCMNNLYKSIQEFDTKKFLKSEEKKASLVNPKLAPGL

Foldseek 3Di:
DDPPDDDDQKDKDWDWDWDDDDDDDDDDPPDDTDTWTKIWIARPVVRGTDDIDGDPVVVVVVVVVVLDQLLQCCVVCVVPCPPDDSVVVLVCLVVPPCVPPHPDVVVSVCNNHPDHDPPD

pLDDT: mean 77.46, std 17.0, range [37.56, 92.31]

InterPro domains:
  IPR007750 Protein of unknown function DUF674 [PF05056] (21-118)
  IPR007750 Protein of unknown function DUF674 [PTHR33103] (33-117)

Secondary structure (DSSP, 8-state):
------SSSEEEEEEEEPPP---------------EEEEEEEETTTTEEEEEEE-HHHHHHHHHHHHS-HHHHHHH-TT---TTHHHHHHHHHHH--HHHH-S-HHHHHHHHSPPPPTT-